Protein AF-A0A401Q9D1-F1 (afdb_monomer_lite)

Radius of gyration: 17.8 Å; chains: 1; bounding box: 52×42×38 Å

Sequence (98 aa):
MSDTMEKSLDSEAEGVWSPDIEQSFREALAIYPPCGRRKIILSDEGKMYGRNELIARYIKLRTGKTRTRKQVSSHIQVLARRKSREIHSKLKVGAQLL

Foldseek 3Di:
DDDDDDDDPQDDDCDVCHPLLVVQLVVLCVVQPPDPDDDDDADPVRDRAGSLNSSQVSSCVRPVDGDDSVNSVVVVVVVVVVVVVVVVVVVVVVVVVD

Secondary structure (DSSP, 8-state):
--------S--STT-TT-HHHHHHHHHHHHHS----S------TTS----HHHHHHHHHHHHHS----HHHHHHHHHHHHHHHHHHHHHHHHHHHT--

Structure (mmCIF, N/CA/C/O backbone):
data_AF-A0A401Q9D1-F1
#
_entry.id   AF-A0A401Q9D1-F1
#
loop_
_atom_site.group_PDB
_atom_site.id
_atom_site.type_symbol
_atom_site.label_atom_id
_atom_site.label_alt_id
_atom_site.label_comp_id
_atom_site.label_asym_id
_atom_site.label_entity_id
_atom_site.label_seq_id
_atom_site.pdbx_PDB_ins_code
_atom_site.Cartn_x
_atom_site.Cartn_y
_atom_site.Cartn_z
_atom_site.occupancy
_atom_site.B_iso_or_equiv
_atom_site.auth_seq_id
_atom_site.auth_comp_id
_atom_site.auth_asym_id
_atom_site.auth_atom_id
_atom_site.pdbx_PDB_model_num
ATOM 1 N N . MET A 1 1 ? 17.371 -33.040 9.322 1.00 41.69 1 MET A N 1
ATOM 2 C CA . MET A 1 1 ? 17.981 -31.725 9.602 1.00 41.69 1 MET A CA 1
ATOM 3 C C . MET A 1 1 ? 18.030 -30.980 8.281 1.00 41.69 1 MET A C 1
ATOM 5 O O . MET A 1 1 ? 18.837 -31.330 7.435 1.00 41.69 1 MET A O 1
ATOM 9 N N . SER A 1 2 ? 17.074 -30.086 8.046 1.00 39.06 2 SER A N 1
ATOM 10 C CA . SER A 1 2 ? 16.915 -29.345 6.791 1.00 39.06 2 SER A CA 1
ATOM 11 C C . SER A 1 2 ? 17.028 -27.855 7.092 1.00 39.06 2 SER A C 1
ATOM 13 O O . SER A 1 2 ? 16.023 -27.184 7.314 1.00 39.06 2 SER A O 1
ATOM 15 N N . ASP A 1 3 ? 18.271 -27.380 7.143 1.00 45.34 3 ASP A N 1
ATOM 16 C CA . ASP A 1 3 ? 18.613 -25.965 7.063 1.00 45.34 3 ASP A CA 1
ATOM 17 C C . ASP A 1 3 ? 18.710 -25.587 5.585 1.00 45.34 3 ASP A C 1
ATOM 19 O O . ASP A 1 3 ? 19.596 -26.035 4.859 1.00 45.34 3 ASP A O 1
ATOM 23 N N . THR A 1 4 ? 17.784 -24.763 5.107 1.00 49.34 4 THR A N 1
ATOM 24 C CA . THR A 1 4 ? 17.996 -23.964 3.898 1.00 49.34 4 THR A CA 1
ATOM 25 C C . THR A 1 4 ? 17.391 -22.594 4.145 1.00 49.34 4 THR A C 1
ATOM 27 O O . THR A 1 4 ? 16.183 -22.383 4.096 1.00 49.34 4 THR A O 1
ATOM 30 N N . MET A 1 5 ? 18.308 -21.703 4.509 1.00 56.34 5 MET A N 1
ATOM 31 C CA . MET A 1 5 ? 18.228 -20.252 4.562 1.00 56.34 5 MET A CA 1
ATOM 32 C C . MET A 1 5 ? 17.254 -19.634 3.547 1.00 56.34 5 MET A C 1
ATOM 34 O O . MET A 1 5 ? 17.524 -19.637 2.354 1.00 56.34 5 MET A O 1
ATOM 38 N N . GLU A 1 6 ? 16.214 -18.972 4.055 1.00 51.28 6 GLU A N 1
ATOM 39 C CA . GLU A 1 6 ? 15.734 -17.673 3.552 1.00 51.28 6 GLU A CA 1
ATOM 40 C C . GLU A 1 6 ? 15.103 -16.897 4.722 1.00 51.28 6 GLU A C 1
ATOM 42 O O . GLU A 1 6 ? 13.902 -16.651 4.802 1.00 51.28 6 GLU A O 1
ATOM 47 N N . LYS A 1 7 ? 15.933 -16.525 5.700 1.00 49.16 7 LYS A N 1
ATOM 48 C CA . LYS A 1 7 ? 15.566 -15.550 6.734 1.00 49.16 7 LYS A CA 1
ATOM 49 C C . LYS A 1 7 ? 16.732 -14.597 6.941 1.00 49.16 7 LYS A C 1
ATOM 51 O O . LYS A 1 7 ? 17.516 -14.739 7.874 1.00 49.16 7 LYS A O 1
ATOM 56 N N . SER A 1 8 ? 16.898 -13.655 6.018 1.00 43.03 8 SER A N 1
ATOM 57 C CA . SER A 1 8 ? 17.973 -12.656 6.104 1.00 43.03 8 SER A CA 1
ATOM 58 C C . SER A 1 8 ? 17.590 -11.315 5.476 1.00 43.03 8 SER A C 1
ATOM 60 O O . SER A 1 8 ? 18.384 -10.742 4.745 1.00 43.03 8 SER A O 1
ATOM 62 N N . LEU A 1 9 ? 16.382 -10.802 5.753 1.00 51.47 9 LEU A N 1
ATOM 63 C CA . LEU A 1 9 ? 15.991 -9.417 5.426 1.00 51.47 9 LEU A CA 1
ATOM 64 C C . LEU A 1 9 ? 15.087 -8.773 6.500 1.00 51.47 9 LEU A C 1
ATOM 66 O O . LEU A 1 9 ? 14.332 -7.861 6.186 1.00 51.47 9 LEU A O 1
ATOM 70 N N . ASP A 1 10 ? 15.124 -9.244 7.751 1.00 44.59 10 ASP A N 1
ATOM 71 C CA . ASP A 1 10 ? 14.116 -8.875 8.766 1.00 44.59 10 ASP A CA 1
ATOM 72 C C . ASP A 1 10 ? 14.706 -8.163 9.995 1.00 44.59 10 ASP A C 1
ATOM 74 O O . ASP A 1 10 ? 14.251 -8.342 11.120 1.00 44.59 10 ASP A O 1
ATOM 78 N N . SER A 1 11 ? 15.755 -7.357 9.800 1.00 43.56 11 SER A N 1
ATOM 79 C CA . SER A 1 11 ? 16.413 -6.649 10.904 1.00 43.56 11 SER A CA 1
ATOM 80 C C . SER A 1 11 ? 16.747 -5.196 10.572 1.00 43.56 11 SER A C 1
ATOM 82 O O . SER A 1 11 ? 17.912 -4.818 10.554 1.00 43.56 11 SER A O 1
ATOM 84 N N . GLU A 1 12 ? 15.724 -4.364 10.380 1.00 41.72 12 GLU A N 1
ATOM 85 C CA . GLU A 1 12 ? 15.826 -2.927 10.670 1.00 41.72 12 GLU A CA 1
ATOM 86 C C . GLU A 1 12 ? 14.529 -2.449 11.344 1.00 41.72 12 GLU A C 1
ATOM 88 O O . GLU A 1 12 ? 13.561 -2.077 10.685 1.00 41.72 12 GLU A O 1
ATOM 93 N N . ALA A 1 13 ? 14.524 -2.532 12.680 1.00 43.06 13 ALA A N 1
ATOM 94 C CA . ALA A 1 13 ? 13.750 -1.710 13.615 1.00 43.06 13 ALA A CA 1
ATOM 95 C C . ALA A 1 13 ? 12.308 -1.372 13.205 1.00 43.06 13 ALA A C 1
ATOM 97 O O . ALA A 1 13 ? 12.092 -0.328 12.606 1.00 43.06 13 ALA A O 1
ATOM 98 N N . GLU A 1 14 ? 11.340 -2.234 13.554 1.00 54.88 14 GLU A N 1
ATOM 99 C CA . GLU A 1 14 ? 9.881 -1.984 13.525 1.00 54.88 14 GLU A CA 1
ATOM 100 C C . GLU A 1 14 ? 9.441 -0.902 12.511 1.00 54.88 14 GLU A C 1
ATOM 102 O O . GLU A 1 14 ? 8.848 0.126 12.841 1.00 54.88 14 GLU A O 1
ATOM 107 N N . GLY A 1 15 ? 9.857 -1.097 11.256 1.00 69.62 15 GLY A N 1
ATOM 108 C CA . GLY A 1 15 ? 9.862 -0.041 10.258 1.00 69.62 15 GLY A CA 1
ATOM 109 C C . GLY A 1 15 ? 8.460 0.407 9.860 1.00 69.62 15 GLY A C 1
ATOM 110 O O . GLY A 1 15 ? 7.441 -0.218 10.158 1.00 69.62 15 GLY A O 1
ATOM 111 N N . VAL A 1 16 ? 8.395 1.474 9.059 1.00 81.94 16 VAL A N 1
ATOM 112 C CA . VAL A 1 16 ? 7.145 1.947 8.430 1.00 81.94 16 VAL A CA 1
ATOM 113 C C . VAL A 1 16 ? 6.409 0.813 7.683 1.00 81.94 16 VAL A C 1
ATOM 115 O O . VAL A 1 16 ? 5.201 0.906 7.482 1.00 81.94 16 VAL A O 1
ATOM 118 N N . TRP A 1 17 ? 7.074 -0.291 7.346 1.00 92.75 17 TRP A N 1
ATOM 119 C CA . TRP A 1 17 ? 6.482 -1.491 6.753 1.00 92.75 17 TRP A CA 1
ATOM 120 C C . TRP A 1 17 ? 6.795 -2.739 7.584 1.00 92.75 17 TRP A C 1
ATOM 122 O O . TRP A 1 17 ? 7.578 -3.586 7.171 1.00 92.75 17 TRP A O 1
ATOM 132 N N . SER A 1 18 ? 6.194 -2.838 8.773 1.00 93.81 18 SER A N 1
ATOM 133 C CA . SER A 1 18 ? 6.275 -4.042 9.607 1.00 93.81 18 SER A CA 1
ATOM 134 C C . SER A 1 18 ? 5.686 -5.270 8.884 1.00 93.81 18 SER A C 1
ATOM 136 O O . SER A 1 18 ? 4.830 -5.097 8.009 1.00 93.81 18 SER A O 1
ATOM 138 N N . PRO A 1 19 ? 6.091 -6.508 9.233 1.00 94.25 19 PRO A N 1
ATOM 139 C CA . PRO A 1 19 ? 5.698 -7.711 8.490 1.00 94.25 19 PRO A CA 1
ATOM 140 C C . PRO A 1 19 ? 4.181 -7.893 8.307 1.00 94.25 19 PRO A C 1
ATOM 142 O O . PRO A 1 19 ? 3.724 -8.282 7.233 1.00 94.25 19 PRO A O 1
ATOM 145 N N . ASP A 1 20 ? 3.383 -7.542 9.319 1.00 93.75 20 ASP A N 1
ATOM 146 C CA . ASP A 1 20 ? 1.914 -7.574 9.284 1.00 93.75 20 ASP A CA 1
ATOM 147 C C . ASP A 1 20 ? 1.310 -6.554 8.298 1.00 93.75 20 ASP A C 1
ATOM 149 O O . ASP A 1 20 ? 0.330 -6.840 7.597 1.00 93.75 20 ASP A O 1
ATOM 153 N N . ILE A 1 21 ? 1.919 -5.369 8.198 1.00 96.50 21 ILE A N 1
ATOM 154 C CA . ILE A 1 21 ? 1.536 -4.339 7.229 1.00 96.50 21 ILE A CA 1
ATOM 155 C C . ILE A 1 21 ? 1.964 -4.753 5.829 1.00 96.50 21 ILE A C 1
ATOM 157 O O . ILE A 1 21 ? 1.186 -4.584 4.894 1.00 96.50 21 ILE A O 1
ATOM 161 N N . GLU A 1 22 ? 3.170 -5.296 5.672 1.00 96.56 22 GLU A N 1
ATOM 162 C CA . GLU A 1 22 ? 3.681 -5.747 4.378 1.00 96.56 22 GLU A CA 1
ATOM 163 C C . GLU A 1 22 ? 2.821 -6.883 3.810 1.00 96.56 22 GLU A C 1
ATOM 165 O O . GLU A 1 22 ? 2.501 -6.895 2.620 1.00 96.56 22 GLU A O 1
ATOM 170 N N . GLN A 1 23 ? 2.379 -7.803 4.669 1.00 96.75 23 GLN A N 1
ATOM 171 C CA . GLN A 1 23 ? 1.430 -8.849 4.303 1.00 96.75 23 GLN A CA 1
ATOM 172 C C . GLN A 1 23 ? 0.091 -8.254 3.837 1.00 96.75 23 GLN A C 1
ATOM 174 O O . GLN A 1 23 ? -0.358 -8.537 2.726 1.00 96.75 23 GLN A O 1
ATOM 179 N N . SER A 1 24 ? -0.501 -7.351 4.626 1.00 97.31 24 SER A N 1
ATOM 180 C CA . SER A 1 24 ? -1.766 -6.687 4.266 1.00 97.31 24 SER A CA 1
ATOM 181 C C . SER A 1 24 ? -1.646 -5.829 2.999 1.00 97.31 24 SER A C 1
ATOM 183 O O . SER A 1 24 ? -2.585 -5.715 2.213 1.00 97.31 24 SER A O 1
ATOM 185 N N . PHE A 1 25 ? -0.483 -5.218 2.774 1.00 97.19 25 PHE A N 1
ATOM 186 C CA . PHE A 1 25 ? -0.180 -4.461 1.566 1.00 97.19 25 PHE A CA 1
ATOM 187 C C . PHE A 1 25 ? -0.141 -5.368 0.331 1.00 97.19 25 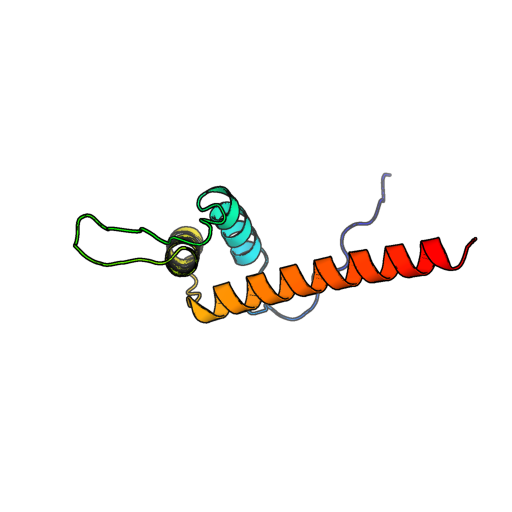PHE A C 1
ATOM 189 O O . PHE A 1 25 ? -0.756 -5.028 -0.680 1.00 97.19 25 PHE A O 1
ATOM 196 N N . ARG A 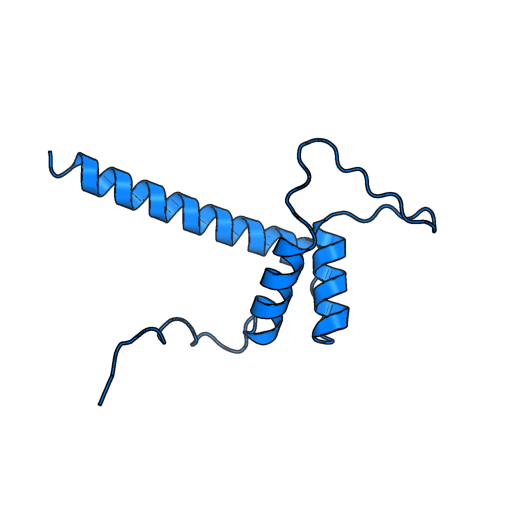1 26 ? 0.514 -6.536 0.412 1.00 96.06 26 ARG A N 1
ATOM 197 C CA . ARG A 1 26 ? 0.545 -7.533 -0.675 1.00 96.06 26 ARG A CA 1
ATOM 198 C C . ARG A 1 26 ? -0.849 -8.054 -1.023 1.00 96.06 26 ARG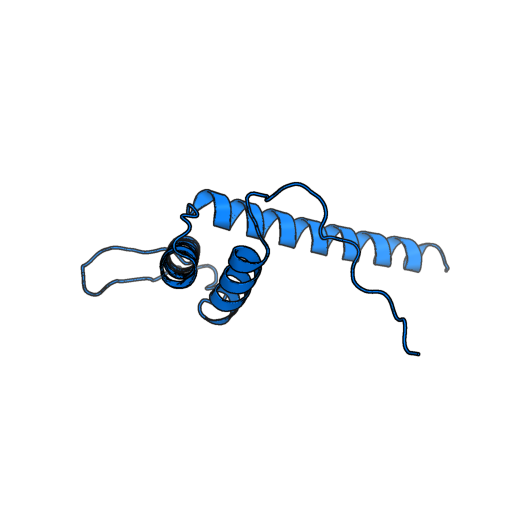 A C 1
ATOM 200 O O . ARG A 1 26 ? -1.189 -8.109 -2.203 1.00 96.06 26 ARG A O 1
ATOM 207 N N . GLU A 1 27 ? -1.673 -8.348 -0.021 1.00 96.56 27 GLU A N 1
ATOM 208 C CA . GLU A 1 27 ? -3.081 -8.720 -0.222 1.00 96.56 27 GLU A CA 1
ATOM 209 C C . GLU A 1 27 ? -3.858 -7.616 -0.951 1.00 96.56 27 GLU A C 1
ATOM 211 O O . GLU A 1 27 ? -4.517 -7.865 -1.962 1.00 96.56 27 GLU A O 1
ATOM 216 N N . ALA A 1 28 ? -3.716 -6.365 -0.505 1.00 95.25 28 ALA A N 1
ATOM 217 C CA . ALA A 1 28 ? -4.382 -5.229 -1.133 1.00 95.25 28 ALA A CA 1
ATOM 218 C C . ALA A 1 28 ? -3.946 -5.011 -2.594 1.00 95.25 28 ALA A C 1
ATOM 220 O O . ALA A 1 28 ? -4.759 -4.591 -3.417 1.00 95.25 28 ALA A O 1
ATOM 221 N N . LEU A 1 29 ? -2.682 -5.286 -2.943 1.00 93.75 29 LEU A N 1
ATOM 222 C CA . LEU A 1 29 ? -2.213 -5.196 -4.331 1.00 93.75 29 LEU A CA 1
ATOM 223 C C . LEU A 1 29 ? -2.908 -6.206 -5.254 1.00 93.75 29 LEU A C 1
ATOM 225 O O . LEU A 1 29 ? -3.097 -5.880 -6.427 1.00 93.75 29 LEU A O 1
ATOM 229 N N . ALA A 1 30 ? -3.274 -7.385 -4.740 1.00 91.12 30 ALA A N 1
ATOM 230 C CA . ALA A 1 30 ? -3.999 -8.412 -5.487 1.00 91.12 30 ALA A CA 1
ATOM 231 C C . ALA A 1 30 ? -5.484 -8.055 -5.662 1.00 91.12 30 ALA A C 1
ATOM 233 O O . ALA A 1 30 ? -6.032 -8.235 -6.745 1.00 91.12 30 ALA A O 1
ATOM 234 N N . ILE A 1 31 ? -6.110 -7.490 -4.623 1.00 90.88 31 ILE A N 1
ATOM 235 C CA . ILE A 1 31 ? -7.517 -7.055 -4.655 1.00 90.88 31 ILE A CA 1
ATOM 236 C C . ILE A 1 31 ? -7.701 -5.846 -5.580 1.00 90.88 31 ILE A C 1
ATOM 238 O O . ILE A 1 31 ? -8.663 -5.771 -6.341 1.00 90.88 31 ILE A O 1
ATOM 242 N N . TYR A 1 32 ? -6.772 -4.891 -5.525 1.00 89.62 32 TYR A N 1
ATOM 243 C CA . TYR A 1 32 ? -6.817 -3.670 -6.320 1.00 89.62 32 TYR A CA 1
ATOM 244 C C . TYR A 1 32 ? -5.697 -3.704 -7.366 1.00 89.62 32 TYR A C 1
ATOM 246 O O . TYR A 1 32 ? -4.630 -3.135 -7.117 1.00 89.62 32 TYR A O 1
ATOM 254 N N . PRO A 1 33 ? -5.870 -4.344 -8.536 1.00 85.19 33 PRO A N 1
ATOM 255 C CA . PRO A 1 33 ? -4.826 -4.414 -9.557 1.00 85.19 33 PRO A CA 1
ATOM 256 C C . PRO A 1 33 ? -4.471 -3.022 -10.123 1.00 85.19 33 PRO A C 1
ATOM 258 O O . PRO A 1 33 ? -5.171 -2.036 -9.865 1.00 85.19 33 PRO A O 1
ATOM 261 N N . PRO A 1 34 ? -3.351 -2.871 -10.854 1.00 82.69 34 PRO A N 1
ATOM 262 C CA . PRO A 1 34 ? -2.997 -1.612 -11.504 1.00 82.69 34 PRO A CA 1
ATOM 263 C C . PRO A 1 34 ? -4.051 -1.211 -12.550 1.00 82.69 34 PRO A C 1
ATOM 265 O O . PRO A 1 34 ? -4.019 -1.656 -13.692 1.00 82.69 34 PRO A O 1
ATOM 268 N N . CYS A 1 35 ? -4.989 -0.343 -12.173 1.00 68.25 35 CYS A N 1
ATOM 269 C CA . CYS A 1 35 ? -5.888 0.299 -13.128 1.00 68.25 35 CYS A CA 1
ATOM 270 C C . CYS A 1 35 ? -5.053 1.294 -13.947 1.00 68.25 35 CYS A C 1
ATOM 272 O O . CYS A 1 35 ? -4.427 2.169 -13.351 1.00 68.25 35 CYS A O 1
ATOM 274 N N . GLY A 1 36 ? -4.990 1.122 -15.272 1.00 68.25 36 GLY A N 1
ATOM 275 C CA . GLY A 1 36 ? -4.116 1.872 -16.187 1.00 68.25 36 GLY A CA 1
ATOM 276 C C . GLY A 1 36 ? -4.353 3.395 -16.249 1.00 68.25 36 GLY A C 1
ATOM 277 O O . GLY A 1 36 ? -4.540 4.077 -15.247 1.00 68.25 36 GLY A O 1
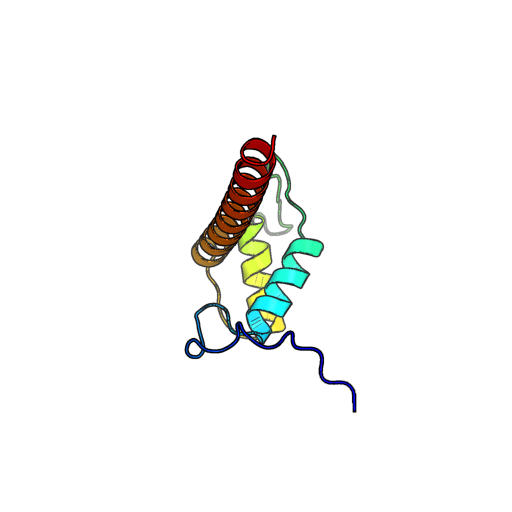ATOM 278 N N . ARG A 1 37 ? -4.304 3.989 -17.451 1.00 55.00 37 ARG A N 1
ATOM 279 C CA . ARG A 1 37 ? -4.301 5.461 -17.622 1.00 55.00 37 ARG A CA 1
ATOM 280 C C . ARG A 1 37 ? -5.583 6.160 -17.132 1.00 55.00 37 ARG A C 1
ATOM 282 O O . ARG A 1 37 ? -5.511 7.305 -16.695 1.00 55.00 37 ARG A O 1
ATOM 289 N N . ARG A 1 38 ? -6.743 5.497 -17.189 1.00 54.84 38 ARG A N 1
ATOM 290 C CA . ARG A 1 38 ? -8.025 6.041 -16.711 1.00 54.84 38 ARG A CA 1
ATOM 291 C C . ARG A 1 38 ? -8.352 5.474 -15.332 1.00 54.84 38 ARG A C 1
ATOM 293 O O . ARG A 1 38 ? -8.720 4.311 -15.208 1.00 54.84 38 ARG A O 1
ATOM 300 N N . LYS A 1 39 ? -8.221 6.307 -14.300 1.00 59.22 39 LYS A N 1
ATOM 301 C CA . LYS A 1 39 ? -8.739 6.017 -12.960 1.00 59.22 39 LYS A CA 1
ATOM 302 C C . LYS A 1 39 ? -10.210 6.421 -12.923 1.00 59.22 39 LYS A C 1
ATOM 304 O O . LYS A 1 39 ? -10.500 7.609 -12.942 1.00 59.22 39 LYS A O 1
ATOM 309 N N . ILE A 1 40 ? -11.116 5.450 -12.878 1.00 59.22 40 ILE A N 1
ATOM 310 C CA . ILE A 1 40 ? -12.511 5.676 -12.489 1.00 59.22 40 ILE A CA 1
ATOM 311 C C . ILE A 1 40 ? -12.688 4.982 -11.156 1.00 59.22 40 ILE A C 1
ATOM 313 O O . ILE A 1 40 ? -12.518 3.768 -11.090 1.00 59.22 40 ILE A O 1
ATOM 317 N N . ILE A 1 41 ? -12.983 5.742 -10.105 1.00 63.09 41 ILE A N 1
ATOM 318 C CA . ILE A 1 41 ? -13.464 5.168 -8.851 1.00 63.09 41 ILE A CA 1
ATOM 319 C C . ILE A 1 41 ? -14.546 6.108 -8.326 1.00 63.09 41 ILE A C 1
ATOM 321 O O . ILE A 1 41 ? -14.250 7.122 -7.698 1.00 63.09 41 ILE A O 1
ATOM 325 N N . LEU A 1 42 ? -15.791 5.785 -8.666 1.00 56.56 42 LEU A N 1
ATOM 326 C CA . LEU A 1 42 ? -16.988 6.392 -8.098 1.00 56.56 42 LEU A CA 1
ATOM 327 C C . LEU A 1 42 ? -17.328 5.588 -6.837 1.00 56.56 42 LEU A C 1
ATOM 329 O O . LEU A 1 42 ? -17.475 4.369 -6.937 1.00 56.56 42 LEU A O 1
ATOM 333 N N . SER A 1 43 ? -17.407 6.227 -5.670 1.00 64.69 43 SER A N 1
ATOM 334 C CA . SER A 1 43 ? -18.141 5.631 -4.552 1.00 64.69 43 SER A CA 1
ATOM 335 C C . SER A 1 43 ? -19.621 5.989 -4.683 1.00 64.69 43 SER A C 1
ATOM 337 O O . SER A 1 43 ? -19.973 7.044 -5.210 1.00 64.69 43 SER A O 1
ATOM 339 N N . ASP A 1 44 ? -20.468 5.102 -4.185 1.00 62.00 44 ASP A N 1
ATOM 340 C CA . ASP A 1 44 ? -21.884 5.314 -3.868 1.00 62.00 44 ASP A CA 1
ATOM 341 C C . ASP A 1 44 ? -22.155 6.633 -3.116 1.00 62.00 44 ASP A C 1
ATOM 343 O O . ASP A 1 44 ? -23.154 7.298 -3.368 1.00 62.00 44 ASP A O 1
ATOM 347 N N . GLU A 1 45 ? -21.222 7.064 -2.265 1.00 67.25 45 GLU A N 1
ATOM 348 C CA . GLU A 1 45 ? -21.288 8.325 -1.504 1.00 67.25 45 GLU A CA 1
ATOM 349 C C . GLU A 1 45 ? -20.765 9.578 -2.256 1.00 67.25 45 GLU A C 1
ATOM 351 O O . GLU A 1 45 ? -20.637 10.652 -1.667 1.00 67.25 45 GLU A O 1
ATOM 356 N N . GLY A 1 46 ? -20.396 9.472 -3.539 1.00 68.44 46 GLY A N 1
ATOM 357 C CA . GLY A 1 46 ? -19.884 10.603 -4.334 1.00 68.44 46 GLY A CA 1
ATOM 358 C C . GLY A 1 46 ? -18.419 10.986 -4.067 1.00 68.44 46 GLY A C 1
ATOM 359 O O . GLY A 1 46 ? -17.928 11.983 -4.602 1.00 68.44 46 GLY A O 1
ATOM 360 N N . LYS A 1 47 ? -17.680 10.192 -3.281 1.00 77.62 47 LYS A N 1
ATOM 361 C CA . LYS A 1 47 ? -16.261 10.418 -2.985 1.00 77.62 47 LYS A CA 1
ATOM 362 C C . LYS A 1 47 ? -15.357 9.587 -3.895 1.00 77.62 47 LYS A C 1
ATOM 364 O O . LYS A 1 47 ? -15.390 8.360 -3.917 1.00 77.62 47 LYS A O 1
ATOM 369 N N . MET A 1 48 ? -14.476 10.266 -4.625 1.00 80.31 48 MET A N 1
ATOM 370 C CA . MET A 1 48 ? -13.515 9.607 -5.508 1.00 80.31 48 MET A CA 1
ATOM 371 C C . MET A 1 48 ? -12.315 9.070 -4.713 1.00 80.31 48 MET A C 1
ATOM 373 O O . MET A 1 48 ? -11.526 9.851 -4.183 1.00 80.31 48 MET A O 1
ATOM 377 N N . TYR A 1 49 ? -12.147 7.747 -4.655 1.00 83.25 49 TYR A N 1
ATOM 378 C CA . TYR A 1 49 ? -11.006 7.098 -3.990 1.00 83.25 49 TYR A CA 1
ATOM 379 C C . TYR A 1 49 ? -10.000 6.577 -5.008 1.00 83.25 49 TYR A C 1
ATOM 381 O O . TYR A 1 49 ? -10.338 5.744 -5.822 1.00 83.25 49 TYR A O 1
ATOM 389 N N . GLY A 1 50 ? -8.730 6.968 -4.965 1.00 88.31 50 GLY A N 1
ATOM 390 C CA . GLY A 1 50 ? -7.698 6.342 -5.797 1.00 88.31 50 GLY A CA 1
ATOM 391 C C . GLY A 1 50 ? -7.289 4.940 -5.314 1.00 88.31 50 GLY A C 1
ATOM 392 O O . GLY A 1 50 ? -7.381 4.628 -4.130 1.00 88.31 50 GLY A O 1
ATOM 393 N N . ARG A 1 51 ? -6.686 4.121 -6.197 1.00 90.81 51 ARG A N 1
ATOM 394 C CA . ARG A 1 51 ? -6.103 2.797 -5.853 1.00 90.81 51 ARG A CA 1
ATOM 395 C C . ARG A 1 51 ? -5.268 2.813 -4.565 1.00 90.81 51 ARG A C 1
ATOM 397 O O . ARG A 1 51 ? -5.416 1.956 -3.706 1.00 90.81 51 ARG A O 1
ATOM 404 N N . ASN A 1 52 ? -4.394 3.806 -4.414 1.00 93.06 52 ASN A N 1
ATOM 405 C CA . ASN A 1 52 ? -3.509 3.894 -3.248 1.00 93.06 52 ASN A CA 1
ATOM 406 C C . ASN A 1 52 ? -4.262 4.258 -1.958 1.00 93.06 52 ASN A C 1
ATOM 408 O O . ASN A 1 52 ? -3.789 3.942 -0.871 1.00 93.06 52 ASN A O 1
ATOM 412 N N . GLU A 1 53 ? -5.412 4.924 -2.066 1.00 92.81 53 GLU A N 1
ATOM 413 C CA . GLU A 1 53 ? -6.290 5.205 -0.925 1.00 92.81 53 GLU A CA 1
ATOM 414 C C . GLU A 1 53 ? -7.056 3.953 -0.513 1.00 92.81 53 GLU A C 1
ATOM 416 O O . GLU A 1 53 ? -7.164 3.681 0.678 1.00 92.81 53 GLU A O 1
ATOM 421 N N . LEU A 1 54 ? -7.503 3.149 -1.483 1.00 92.94 54 LEU A N 1
ATOM 422 C CA . LEU A 1 54 ? -8.121 1.849 -1.218 1.00 92.94 54 LEU A CA 1
ATOM 423 C C . LEU A 1 54 ? -7.147 0.893 -0.520 1.00 92.94 54 LEU A C 1
ATOM 425 O O . LEU A 1 54 ? -7.506 0.274 0.477 1.00 92.94 54 LEU A O 1
ATOM 429 N N . ILE A 1 55 ? -5.890 0.846 -0.969 1.00 95.06 55 ILE A N 1
ATOM 430 C CA . ILE A 1 55 ? -4.833 0.063 -0.310 1.00 95.06 55 ILE A CA 1
ATOM 431 C C . ILE A 1 55 ? -4.591 0.557 1.123 1.00 95.06 55 ILE A C 1
ATOM 433 O O . ILE A 1 55 ? -4.554 -0.240 2.056 1.00 95.06 55 ILE A O 1
ATOM 437 N N . ALA A 1 56 ? -4.465 1.873 1.321 1.00 95.50 56 ALA A N 1
ATOM 438 C CA . ALA A 1 56 ? -4.306 2.466 2.649 1.00 95.50 56 ALA A CA 1
ATOM 439 C C . ALA A 1 56 ? -5.477 2.122 3.588 1.00 95.50 56 ALA A C 1
ATOM 441 O O . ALA A 1 56 ? -5.261 1.760 4.747 1.00 95.50 56 ALA A O 1
ATOM 442 N N . ARG A 1 57 ? -6.714 2.199 3.081 1.00 95.12 57 ARG A N 1
ATOM 443 C CA . ARG A 1 57 ? -7.929 1.850 3.824 1.00 95.12 57 ARG A CA 1
ATOM 444 C C . ARG A 1 57 ? -7.964 0.363 4.175 1.00 95.12 57 ARG A C 1
ATOM 446 O O . ARG A 1 57 ? -8.293 0.037 5.310 1.00 95.12 57 ARG A O 1
ATOM 453 N N . TYR A 1 58 ? -7.573 -0.514 3.248 1.00 96.12 58 TYR A N 1
ATOM 454 C CA . TYR A 1 58 ? -7.475 -1.954 3.498 1.00 96.12 58 TYR A CA 1
ATOM 455 C C . TYR A 1 58 ? -6.481 -2.263 4.622 1.00 96.12 58 TYR A C 1
ATOM 457 O O . TYR A 1 58 ? -6.833 -2.955 5.572 1.00 96.12 58 TYR A O 1
ATOM 465 N N . ILE A 1 59 ? -5.276 -1.680 4.575 1.00 97.06 59 ILE A N 1
ATOM 466 C CA . ILE A 1 59 ? -4.266 -1.848 5.633 1.00 97.06 59 ILE A CA 1
ATOM 467 C C . ILE A 1 59 ? -4.828 -1.409 6.987 1.00 97.06 59 ILE A C 1
ATOM 469 O O . ILE A 1 59 ? -4.684 -2.135 7.972 1.00 97.06 59 ILE A O 1
ATOM 473 N N . LYS A 1 60 ? -5.497 -0.249 7.041 1.00 96.56 60 LYS A N 1
ATOM 474 C CA . LYS A 1 60 ? -6.103 0.255 8.278 1.00 96.56 60 LYS A CA 1
ATOM 475 C C . LYS A 1 60 ? -7.175 -0.690 8.814 1.00 96.56 60 LYS A C 1
ATOM 477 O O . LYS A 1 60 ? -7.192 -0.938 10.015 1.00 96.56 60 LYS A O 1
ATOM 482 N N . LEU A 1 61 ? -8.035 -1.218 7.944 1.00 96.44 61 LEU A N 1
ATOM 483 C CA . LEU A 1 61 ? -9.100 -2.145 8.325 1.00 96.44 61 LEU A CA 1
ATOM 484 C C . LEU A 1 61 ? -8.540 -3.488 8.816 1.00 96.44 61 LEU A C 1
ATOM 486 O O . LEU A 1 61 ? -9.068 -4.055 9.766 1.00 96.44 61 LEU A O 1
ATOM 490 N N . ARG A 1 62 ? -7.465 -3.984 8.191 1.00 97.12 62 ARG A N 1
ATOM 491 C CA . ARG A 1 62 ? -6.897 -5.302 8.497 1.00 97.12 62 ARG A CA 1
ATOM 492 C C . ARG A 1 62 ? -5.959 -5.305 9.704 1.00 97.12 62 ARG A C 1
ATOM 494 O O . ARG A 1 62 ? -5.978 -6.259 10.471 1.00 97.12 62 ARG A O 1
ATOM 501 N N . THR A 1 63 ? -5.150 -4.258 9.866 1.00 95.88 63 THR A N 1
ATOM 502 C CA . THR A 1 63 ? -4.080 -4.198 10.886 1.00 95.88 63 THR A CA 1
ATOM 503 C C . THR A 1 63 ? -4.357 -3.206 12.014 1.00 95.88 63 THR A C 1
ATOM 505 O O . THR A 1 63 ? -3.614 -3.155 12.987 1.00 95.88 63 THR A O 1
ATOM 508 N N . GLY A 1 64 ? -5.354 -2.326 11.866 1.00 96.25 64 GLY A N 1
ATOM 509 C CA . GLY A 1 64 ? -5.557 -1.185 12.762 1.00 96.25 64 GLY A CA 1
ATOM 510 C C . GLY A 1 64 ? -4.507 -0.072 12.617 1.00 96.25 64 GLY A C 1
ATOM 511 O O . GLY A 1 64 ? -4.705 1.029 13.140 1.00 96.25 64 GLY A O 1
ATOM 512 N N . LYS A 1 65 ? -3.423 -0.281 11.858 1.00 95.00 65 LYS A N 1
ATOM 513 C CA . LYS A 1 65 ? -2.327 0.680 11.676 1.00 95.00 65 LYS A CA 1
ATOM 514 C C . LYS A 1 65 ? -2.599 1.596 10.482 1.00 95.00 65 LYS A C 1
ATOM 516 O O . LYS A 1 65 ? -3.019 1.166 9.411 1.00 95.00 65 LYS A O 1
ATOM 521 N N . THR A 1 66 ? -2.370 2.896 10.652 1.00 95.69 66 THR A N 1
ATOM 522 C CA . THR A 1 66 ? -2.643 3.885 9.597 1.00 95.69 66 THR A CA 1
ATOM 523 C C . THR A 1 66 ? -1.469 3.984 8.627 1.00 95.69 66 THR A C 1
ATOM 525 O O . THR A 1 66 ? -0.334 4.222 9.039 1.00 95.69 66 THR A O 1
ATOM 528 N N . ARG A 1 67 ? -1.738 3.877 7.323 1.00 96.00 67 ARG A N 1
ATOM 529 C CA . ARG A 1 67 ? -0.797 4.239 6.255 1.00 96.00 67 ARG A CA 1
ATOM 530 C C . ARG A 1 67 ? -1.444 5.252 5.329 1.00 96.00 67 ARG A C 1
ATOM 532 O O . ARG A 1 67 ? -2.606 5.119 4.971 1.00 96.00 67 ARG A O 1
ATOM 539 N N . THR A 1 68 ? -0.708 6.295 4.966 1.00 95.69 68 THR A N 1
ATOM 540 C CA . THR A 1 68 ? -1.221 7.355 4.093 1.00 95.69 68 THR A CA 1
ATOM 541 C C . THR A 1 68 ? -1.116 6.956 2.624 1.00 95.69 68 THR A C 1
ATOM 543 O O . THR A 1 68 ? -0.226 6.205 2.220 1.00 95.69 68 THR A O 1
ATOM 546 N N . ARG A 1 69 ? -1.956 7.565 1.780 1.00 94.88 69 ARG A N 1
ATOM 547 C CA . ARG A 1 69 ? -1.871 7.458 0.312 1.00 94.88 69 ARG A CA 1
ATOM 548 C C . ARG A 1 69 ? -0.451 7.704 -0.223 1.00 94.88 69 ARG A C 1
ATOM 550 O O . ARG A 1 69 ? -0.026 7.041 -1.170 1.00 94.88 69 ARG A O 1
ATOM 557 N N . LYS A 1 70 ? 0.276 8.668 0.360 1.00 95.31 70 LYS A N 1
ATOM 558 C CA . LYS A 1 70 ? 1.650 9.019 -0.039 1.00 95.31 70 LYS A CA 1
ATOM 559 C C . LYS A 1 70 ? 2.655 7.937 0.367 1.00 95.31 70 LYS A C 1
ATOM 561 O O . LYS A 1 70 ? 3.490 7.582 -0.458 1.00 95.31 70 LYS A O 1
ATOM 566 N N . GLN A 1 71 ? 2.540 7.373 1.573 1.00 96.19 71 GLN A N 1
ATOM 567 C CA . GLN A 1 71 ? 3.380 6.248 2.011 1.00 96.19 71 GLN A CA 1
ATOM 568 C C . GLN A 1 71 ? 3.198 5.035 1.094 1.00 96.19 71 GLN A C 1
ATOM 570 O O . GLN A 1 71 ? 4.185 4.494 0.606 1.00 96.19 71 GLN A O 1
ATOM 575 N N . VAL A 1 72 ? 1.949 4.676 0.779 1.00 96.00 72 VAL A N 1
ATOM 576 C CA . VAL A 1 72 ? 1.628 3.595 -0.171 1.00 96.00 72 VAL A CA 1
ATOM 577 C C . VAL A 1 72 ? 2.260 3.862 -1.540 1.00 96.00 72 VAL A C 1
ATOM 579 O O . VAL A 1 72 ? 2.905 2.988 -2.113 1.00 96.00 72 VAL A O 1
ATOM 582 N N . SER A 1 73 ? 2.124 5.086 -2.060 1.00 95.12 73 SER A N 1
ATOM 583 C CA . SER A 1 73 ? 2.725 5.464 -3.344 1.00 95.12 73 SER A CA 1
ATOM 584 C C . SER A 1 73 ? 4.252 5.362 -3.339 1.00 95.12 73 SER A C 1
ATOM 586 O O . SER A 1 73 ? 4.830 4.882 -4.312 1.00 95.12 73 SER A O 1
ATOM 588 N N . SER A 1 74 ? 4.894 5.820 -2.262 1.00 95.69 74 SER A N 1
ATOM 589 C CA . SER A 1 74 ? 6.348 5.761 -2.091 1.00 95.69 74 SER A CA 1
ATOM 590 C C . SER A 1 74 ? 6.838 4.314 -2.069 1.00 95.69 74 SER A C 1
ATOM 592 O O . SER A 1 74 ? 7.761 3.960 -2.798 1.00 95.69 74 SER A O 1
ATOM 594 N N . HIS A 1 75 ? 6.156 3.446 -1.319 1.00 95.75 75 HIS A N 1
ATOM 595 C CA . HIS A 1 75 ? 6.524 2.035 -1.210 1.00 95.75 75 HIS A CA 1
ATOM 596 C C . HIS A 1 75 ? 6.444 1.304 -2.549 1.00 95.75 75 HIS A C 1
ATOM 598 O O . HIS A 1 75 ? 7.409 0.670 -2.968 1.00 95.75 75 HIS A O 1
ATOM 604 N N . ILE A 1 76 ? 5.352 1.499 -3.299 1.00 94.62 76 ILE A N 1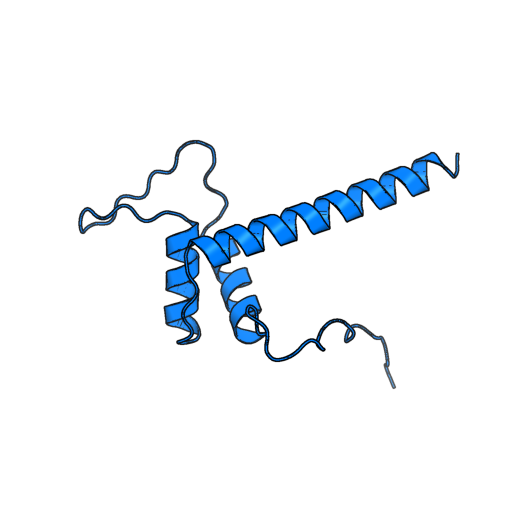
ATOM 605 C CA . ILE A 1 76 ? 5.218 0.964 -4.664 1.00 94.62 76 ILE A CA 1
ATOM 606 C C . ILE A 1 76 ? 6.388 1.424 -5.548 1.00 94.62 76 ILE A C 1
ATOM 608 O O . ILE A 1 76 ? 6.961 0.622 -6.287 1.00 94.62 76 ILE A O 1
ATOM 612 N N . GLN A 1 77 ? 6.767 2.704 -5.471 1.00 94.12 77 GLN A N 1
ATOM 613 C CA . GLN A 1 77 ? 7.874 3.244 -6.260 1.00 94.12 77 GLN A CA 1
ATOM 614 C C . GLN A 1 77 ? 9.222 2.629 -5.864 1.00 94.12 77 GLN A C 1
ATOM 616 O O . GLN A 1 77 ? 10.031 2.317 -6.740 1.00 94.12 77 GLN A O 1
ATOM 621 N N . VAL A 1 78 ? 9.473 2.434 -4.567 1.00 94.25 78 VAL A N 1
ATOM 622 C CA . VAL A 1 78 ? 10.682 1.764 -4.070 1.00 94.25 78 VAL A CA 1
ATOM 623 C C . VAL A 1 78 ? 10.756 0.335 -4.603 1.00 94.25 78 VAL A C 1
ATOM 625 O O . VAL A 1 78 ? 11.796 -0.045 -5.145 1.00 94.25 78 VAL A O 1
ATOM 628 N N . LEU A 1 79 ? 9.661 -0.426 -4.529 1.00 91.75 79 LEU A N 1
ATOM 629 C CA . LEU A 1 79 ? 9.590 -1.795 -5.047 1.00 91.75 79 LEU A CA 1
ATOM 630 C C . LEU A 1 79 ? 9.835 -1.850 -6.562 1.00 91.75 79 LEU A C 1
ATOM 632 O O . LEU A 1 79 ? 10.655 -2.642 -7.027 1.00 91.75 79 LEU A O 1
ATOM 636 N N . ALA A 1 80 ? 9.208 -0.957 -7.332 1.00 89.88 80 ALA A N 1
ATOM 637 C CA . ALA A 1 80 ? 9.422 -0.869 -8.777 1.00 89.88 80 ALA A CA 1
ATOM 638 C C . ALA A 1 80 ? 10.886 -0.544 -9.131 1.00 89.88 80 ALA A C 1
ATOM 640 O O . ALA A 1 80 ? 11.470 -1.167 -10.019 1.00 89.88 80 ALA A O 1
ATOM 641 N N . ARG A 1 81 ? 11.511 0.393 -8.403 1.00 90.31 81 ARG A N 1
ATOM 642 C CA . ARG A 1 81 ? 12.928 0.752 -8.584 1.00 90.31 81 ARG A CA 1
ATOM 643 C C . ARG A 1 81 ? 13.870 -0.393 -8.217 1.00 90.31 81 ARG A C 1
ATOM 645 O O . ARG A 1 81 ? 14.849 -0.606 -8.928 1.00 90.31 81 ARG A O 1
ATOM 652 N N . ARG A 1 82 ? 13.595 -1.125 -7.130 1.00 89.88 82 ARG A N 1
ATOM 653 C CA . ARG A 1 82 ? 14.374 -2.311 -6.731 1.00 89.88 82 ARG A CA 1
ATOM 654 C C . ARG A 1 82 ? 14.339 -3.371 -7.835 1.00 89.88 82 ARG A C 1
ATOM 656 O O . ARG A 1 82 ? 15.402 -3.775 -8.295 1.00 89.88 82 ARG A O 1
ATOM 663 N N . LYS A 1 83 ? 13.146 -3.695 -8.348 1.00 86.19 83 LYS A N 1
ATOM 664 C CA . LYS A 1 83 ? 12.968 -4.642 -9.461 1.00 86.19 83 LYS A CA 1
ATOM 665 C C . LYS A 1 83 ? 13.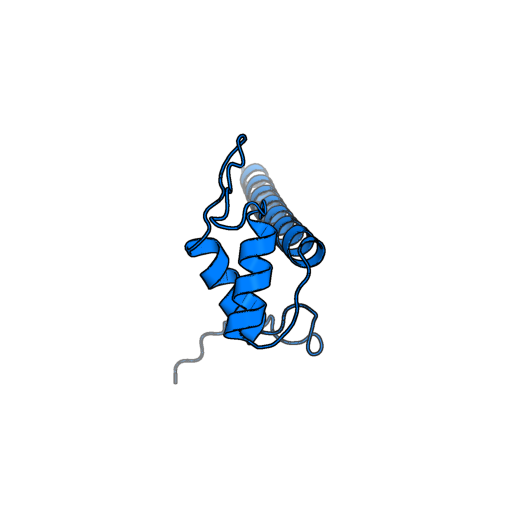703 -4.201 -10.732 1.00 86.19 83 LYS A C 1
ATOM 667 O O . LYS A 1 83 ? 14.369 -5.005 -11.374 1.00 86.19 83 LYS A O 1
ATOM 672 N N . SER A 1 84 ? 13.624 -2.917 -11.087 1.00 85.06 84 SER A N 1
ATOM 673 C CA . SER A 1 84 ? 14.323 -2.375 -12.262 1.00 85.06 84 SER A CA 1
ATOM 674 C C . SER A 1 84 ? 15.848 -2.484 -12.146 1.00 85.06 84 SER A C 1
ATOM 676 O O . SER A 1 84 ? 16.498 -2.879 -13.113 1.00 85.06 84 SER A O 1
ATOM 678 N N . ARG A 1 85 ? 16.423 -2.188 -10.971 1.00 85.19 85 ARG A N 1
ATOM 679 C CA . ARG A 1 85 ? 17.870 -2.333 -10.740 1.00 85.19 85 ARG A CA 1
ATOM 680 C C . ARG A 1 85 ? 18.332 -3.785 -10.811 1.00 85.19 85 ARG A C 1
ATOM 682 O O . ARG A 1 85 ? 19.389 -4.043 -11.374 1.00 85.19 85 ARG A O 1
ATOM 689 N N . GLU A 1 86 ? 17.547 -4.714 -10.274 1.00 85.44 86 GLU A N 1
ATOM 690 C CA . GLU A 1 86 ? 17.863 -6.143 -10.324 1.00 85.44 86 GLU A CA 1
ATOM 691 C C . GLU A 1 86 ? 17.918 -6.659 -11.770 1.00 85.44 86 GLU A C 1
ATOM 693 O O . GLU A 1 86 ? 18.885 -7.313 -12.158 1.00 85.44 86 GLU A O 1
ATOM 698 N N . ILE A 1 87 ? 16.926 -6.296 -12.591 1.00 86.06 87 ILE A N 1
ATOM 699 C CA . ILE A 1 87 ? 16.893 -6.642 -14.020 1.00 86.06 87 ILE A CA 1
ATOM 700 C C . ILE A 1 87 ? 18.120 -6.068 -14.736 1.00 86.06 87 ILE A C 1
ATOM 702 O O . ILE A 1 87 ? 18.815 -6.792 -15.445 1.00 86.06 87 ILE A O 1
ATOM 706 N N . HIS A 1 88 ? 18.421 -4.786 -14.514 1.00 78.62 88 HIS A N 1
ATOM 707 C CA . HIS A 1 88 ? 19.578 -4.127 -15.123 1.00 78.62 88 HIS A CA 1
ATOM 708 C C . HIS A 1 88 ? 20.905 -4.798 -14.748 1.00 78.62 88 HIS A C 1
ATOM 710 O O . HIS A 1 88 ? 21.763 -4.996 -15.605 1.00 78.62 88 HIS A O 1
ATOM 716 N N . SER A 1 89 ? 21.069 -5.186 -13.480 1.00 82.62 89 SER A N 1
ATOM 717 C CA . SER A 1 89 ? 22.276 -5.875 -13.014 1.00 82.62 89 SER A CA 1
ATOM 718 C C . SER A 1 89 ? 22.443 -7.243 -13.675 1.00 82.62 89 SER A C 1
ATOM 720 O O . SER A 1 89 ? 23.547 -7.579 -14.093 1.00 82.62 89 SER A O 1
ATOM 722 N N . LYS A 1 90 ? 21.360 -8.018 -13.817 1.00 79.56 90 LYS A N 1
ATOM 723 C CA . LYS A 1 90 ? 21.406 -9.338 -14.469 1.00 79.56 90 LYS A CA 1
ATOM 724 C C . LYS A 1 90 ? 21.737 -9.226 -15.959 1.00 79.56 90 LYS A C 1
ATOM 726 O O . LYS A 1 90 ? 22.532 -10.013 -16.463 1.00 79.56 90 LYS A O 1
ATOM 731 N N . LEU A 1 91 ? 21.189 -8.217 -16.641 1.00 77.81 91 LEU A N 1
ATOM 732 C CA . LEU A 1 91 ? 21.490 -7.951 -18.052 1.00 77.81 91 LEU A CA 1
ATOM 733 C C . LEU A 1 91 ? 22.954 -7.539 -18.268 1.00 77.81 91 LEU A C 1
ATOM 735 O O . LEU A 1 91 ? 23.580 -8.017 -19.209 1.00 77.81 91 LEU A O 1
ATOM 739 N N . LYS A 1 92 ? 23.522 -6.704 -17.387 1.00 72.00 92 LYS A N 1
ATOM 740 C CA . LYS A 1 92 ? 24.943 -6.322 -17.460 1.00 72.00 92 LYS A CA 1
ATOM 741 C C . LYS A 1 92 ? 25.890 -7.506 -17.267 1.00 72.00 92 LYS A C 1
ATOM 743 O O . LYS A 1 92 ? 26.855 -7.616 -18.009 1.00 72.00 92 LYS A O 1
ATOM 748 N N . VAL A 1 93 ? 25.605 -8.391 -16.312 1.00 69.25 93 VAL A N 1
ATOM 749 C CA . VAL A 1 93 ? 26.415 -9.601 -16.083 1.00 69.25 93 VAL A CA 1
ATOM 750 C C . VAL A 1 93 ? 26.342 -10.549 -17.284 1.00 69.25 93 VAL A C 1
ATOM 752 O O . VAL A 1 93 ? 27.371 -11.056 -17.715 1.00 69.25 93 VAL A O 1
ATOM 755 N N . GLY A 1 94 ? 25.156 -10.741 -17.873 1.00 62.31 94 GLY A N 1
ATOM 756 C CA . GLY A 1 94 ? 24.994 -11.585 -19.063 1.00 62.31 94 GLY A CA 1
ATOM 757 C C . GLY A 1 94 ? 25.697 -11.042 -20.312 1.00 62.31 94 GLY A C 1
ATOM 758 O O . GLY A 1 94 ? 26.228 -11.822 -21.091 1.00 62.31 94 GLY A O 1
ATOM 759 N N . ALA A 1 95 ? 25.751 -9.718 -20.484 1.00 62.28 95 ALA A N 1
ATOM 760 C CA . ALA A 1 95 ? 26.448 -9.079 -21.604 1.00 62.28 95 ALA A CA 1
ATOM 761 C C . ALA A 1 95 ? 27.981 -9.068 -21.465 1.00 62.28 95 ALA A C 1
ATOM 763 O O . ALA A 1 95 ? 28.670 -8.814 -22.442 1.00 62.28 95 ALA A O 1
ATOM 764 N N . GLN A 1 96 ? 28.509 -9.302 -20.261 1.00 59.41 96 GLN A N 1
ATOM 765 C CA . GLN A 1 96 ? 29.945 -9.256 -19.969 1.00 59.41 96 GLN A CA 1
ATOM 766 C C . GLN A 1 96 ? 30.594 -10.651 -19.914 1.00 59.41 96 GLN A C 1
ATOM 768 O O . GLN A 1 96 ? 31.803 -10.762 -19.735 1.00 59.41 96 GLN A O 1
ATOM 773 N N . LEU A 1 97 ? 29.783 -11.705 -20.053 1.00 57.66 97 LEU A N 1
ATOM 774 C CA . LEU A 1 97 ? 30.190 -13.113 -20.124 1.00 57.66 97 LEU A CA 1
ATOM 775 C C . LEU A 1 97 ? 30.161 -13.676 -21.563 1.00 57.66 97 LEU A C 1
ATOM 777 O O . LEU A 1 97 ? 30.298 -14.886 -21.739 1.00 57.66 97 LEU A O 1
ATOM 781 N N . LEU A 1 98 ? 29.977 -12.813 -22.568 1.00 51.97 98 LEU A N 1
ATOM 782 C CA . LEU A 1 98 ? 30.104 -13.094 -24.004 1.00 51.97 98 LEU A CA 1
ATOM 783 C C . LEU A 1 98 ? 31.263 -12.273 -24.574 1.00 51.97 98 LEU A C 1
ATOM 785 O O . LEU A 1 98 ? 31.957 -12.804 -25.465 1.00 51.97 98 LEU A O 1
#

pLDDT: mean 79.29, std 18.41, range [39.06, 97.31]

InterPro domains:
  IPR000818 TEA/ATTS domain [PF01285] (14-80)
  IPR000818 TEA/ATTS domain [PR00065] (17-31)
  IPR000818 TEA/ATTS domain [PR00065] (50-64)
  IPR000818 TEA/ATTS domain [PR00065] (65-79)
  IPR000818 TEA/ATTS domain [PS00554] (50-78)
  IPR000818 TEA/ATTS domain [PS51088] (10-86)
  IPR000818 TEA/ATTS domain [SM00426] (8-79)
  IPR038096 TEA/ATTS domain superfamily [G3DSA:6.10.20.40] (9-90)

Organism: Scyliorhinus torazame (NCBI:txid75743)